Protein 6P1F (pdb70)

Solvent-accessible surface area: 6804 Å² total; per-residue (Å²): 126,85,21,53,35,68,132,0,83,0,37,114,5,16,0,54,12,30,102,182,78,97,71,102,9,47,2,0,4,43,0,22,1,59,20,118,172,47,6,82,0,80,19,24,111,29,84,16,12,187,43,16,42,0,18,26,67,112,141,66,135,54,160,72,114,20,0,107,0,58,54,128,29,144,20,90,14,47,22,82,24,13,21,2,31,0,12,58,16,91,117,39,64,71,80,68,156,38,0,118,3,24,0,30,3,84,139,25,26,100,18,62,0,58,0,31,0,48,36,50,115,16,109,146,82

Secondary structure (DSSP, 8-state):
-EEEETTEEEEEEEEEPPPTT--EEEEEEEEEE-SSS-EEEEEEE-SSEEEEEEE-SS-TTS-BSSEEE-TTEEE---TTSSEEEEEEE---PPTTSEEEEEEEETTTEEEEEEEEEE-TT----

Nearest PDB structures (foldseek):
  6p1f-assembly1_A  TM=1.008E+00  e=2.926E-24  Methylosinus trichosporium OB3b
  6p1g-assembly2_B  TM=9.653E-01  e=1.461E-18  Methylosinus trichosporium OB3b
  6p17-assembly1_B  TM=9.042E-01  e=7.073E-14  Methylocystis sp. ATCC 49242
  3zja-assembly1_A  TM=8.392E-01  e=1.674E-07  Streptomyces lividans
  2k70-assembly1_A  TM=7.299E-01  e=7.771E-06  Thermus thermophilus HB8

InterPro domains:
  IPR006311 Twin-arginine translocation pathway, signal sequence [PS51318] (1-28)
  IPR007410 Putative lipoprotein LpqE-like [PF04314] (36-145)
  IPR036182 Copper chaperone PCuAC superfamily [G3DSA:2.60.40.1890] (41-148)
  IPR036182 Copper chaperone PCuAC superfamily [SSF110087] (18-149)
  IPR058248 Putative lipoprotein Lxx21020-like [PTHR36302] (8-156)

Radius of gyration: 13.54 Å; Cα contacts (8 Å, |Δi|>4): 324; chains: 1; bounding box: 29×31×39 Å

Sequence (125 aa):
HEYAVGKIKIEHPWLRAPLEGETRAQLYMLVVNSADRPDRLIGVKSADFRSVQFHIAPHLVAREDAIYLPPLSRVTMAPGGSHVELVDISKMNPVGWAAEMTLVFEKAGEVTIDAAVEAPDAMHA

Organism: Methylosinus trichosporium (strain ATCC 35070 / NCIMB 11131 / UNIQEM 75 / OB3b) (NCBI:txid595536)

Structure (mmCIF, N/CA/C/O backbone):
data_6P1F
#
_entry.id   6P1F
#
_cell.length_a   51.613
_cell.length_b   51.613
_cell.length_c   105.512
_cell.angle_alpha   90.000
_cell.angle_beta   90.000
_cell.angle_gamma   90.000
#
_symmetry.space_group_name_H-M   'P 41 21 2'
#
loop_
_entity.id
_entity.type
_entity.pdbx_description
1 polymer 'Copper chaperone PCu(A)C'
2 water water
#
loop_
_atom_site.group_PDB
_atom_site.id
_atom_site.type_symbol
_atom_site.label_atom_id
_atom_site.label_alt_id
_atom_site.label_comp_id
_atom_site.label_asym_id
_atom_site.label_entity_id
_atom_site.label_seq_id
_atom_site.pdbx_PDB_ins_code
_atom_site.Cartn_x
_atom_site.Cartn_y
_atom_site.Cartn_z
_atom_site.occupancy
_atom_site.B_iso_or_equiv
_atom_site.auth_seq_id
_atom_site.auth_comp_id
_atom_site.auth_asym_id
_atom_site.auth_atom_id
_atom_site.pdbx_PDB_model_num
ATOM 1 N N . HIS A 1 1 ? 19.091 6.211 -10.491 1.00 35.76 29 HIS A N 1
ATOM 2 C CA . HIS A 1 1 ? 19.203 7.607 -10.867 1.00 30.52 29 HIS A CA 1
ATOM 3 C C . HIS A 1 1 ? 18.036 8.379 -10.213 1.00 24.15 29 HIS A C 1
ATOM 4 O O . HIS A 1 1 ? 16.878 8.077 -10.452 1.00 23.54 29 HIS A O 1
ATOM 11 N N . GLU A 1 2 ? 18.354 9.321 -9.333 1.00 15.62 30 GLU A N 1
ATOM 12 C CA . GLU A 1 2 ? 17.346 10.173 -8.681 1.00 16.03 30 GLU A CA 1
ATOM 13 C C . GLU A 1 2 ? 17.365 11.550 -9.319 1.00 17.69 30 GLU A C 1
ATOM 14 O O . GLU A 1 2 ? 18.419 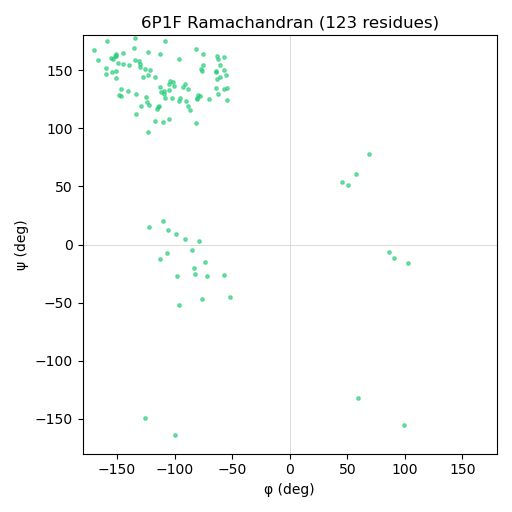12.079 -9.616 1.00 16.48 30 GLU A O 1
ATOM 20 N N . TYR A 1 3 ? 16.183 12.135 -9.501 1.00 13.94 31 TYR A N 1
ATOM 21 C CA . TYR A 1 3 ? 16.065 13.531 -9.885 1.00 18.00 31 TYR A CA 1
ATOM 22 C C . TYR A 1 3 ? 15.267 14.227 -8.810 1.00 17.69 31 TYR A C 1
ATOM 23 O O . TYR A 1 3 ? 14.402 13.627 -8.191 1.00 21.57 31 TYR A O 1
ATOM 32 N N . ALA A 1 4 ? 15.512 15.516 -8.598 1.00 15.32 32 ALA A N 1
ATOM 33 C CA . ALA A 1 4 ? 14.742 16.188 -7.555 1.00 17.41 32 ALA A CA 1
ATOM 34 C C . ALA A 1 4 ? 14.586 17.664 -7.886 1.00 18.09 32 ALA A C 1
ATOM 35 O O . ALA A 1 4 ? 15.470 18.280 -8.468 1.00 19.81 32 ALA A O 1
ATOM 37 N N . VAL A 1 5 ? 13.437 18.230 -7.564 1.00 15.16 33 VAL A N 1
ATOM 38 C CA . VAL A 1 5 ? 13.284 19.667 -7.772 1.00 16.10 33 VAL A CA 1
ATOM 39 C C . VAL A 1 5 ? 12.342 20.107 -6.660 1.00 17.09 33 VAL A C 1
ATOM 40 O O . VAL A 1 5 ? 11.316 19.477 -6.413 1.00 16.09 33 VAL A O 1
ATOM 44 N N . GLY A 1 6 ? 12.711 21.137 -5.904 1.00 17.85 34 GLY A N 1
ATOM 45 C CA . GLY A 1 6 ? 11.876 21.401 -4.727 1.00 18.53 34 GLY A CA 1
ATOM 46 C C . GLY A 1 6 ? 11.808 20.222 -3.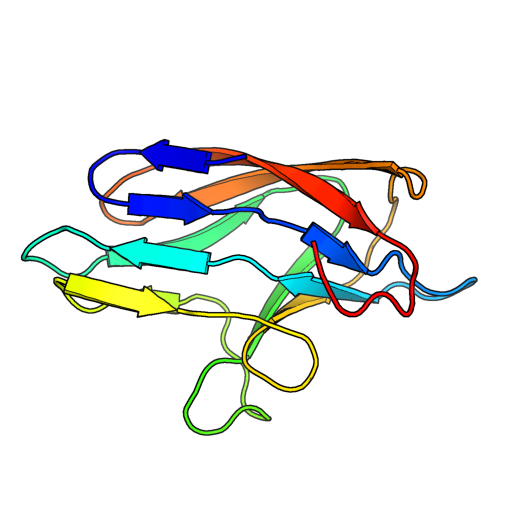773 1.00 15.20 34 GLY A C 1
ATOM 47 O O . GLY A 1 6 ? 12.799 19.579 -3.476 1.00 20.82 34 GLY A O 1
ATOM 48 N N . LYS A 1 7 ? 10.579 19.883 -3.359 1.00 16.41 35 LYS A N 1
ATOM 49 C CA . LYS A 1 7 ? 10.308 18.769 -2.459 1.00 19.26 35 LYS A CA 1
ATOM 50 C C . LYS A 1 7 ? 9.839 17.503 -3.238 1.00 15.47 35 LYS A C 1
ATOM 51 O O . LYS A 1 7 ? 9.440 16.511 -2.631 1.00 18.07 35 LYS A O 1
ATOM 57 N N . ILE A 1 8 ? 9.931 17.552 -4.566 1.00 13.02 36 ILE A N 1
ATOM 58 C CA . ILE A 1 8 ? 9.634 16.421 -5.443 1.00 13.01 36 ILE A CA 1
ATOM 59 C C . ILE A 1 8 ? 10.875 15.611 -5.747 1.00 15.60 36 ILE A C 1
ATOM 60 O O . ILE A 1 8 ? 11.938 16.176 -6.013 1.00 17.48 36 ILE A O 1
ATOM 65 N N . LYS A 1 9 ? 10.755 14.277 -5.675 1.00 14.20 37 LYS A N 1
ATOM 66 C CA . LYS A 1 9 ? 11.825 13.409 -6.137 1.00 14.47 37 LYS A CA 1
ATOM 67 C C . LYS A 1 9 ? 11.266 12.495 -7.167 1.00 15.55 37 LYS A C 1
ATOM 68 O O . LYS A 1 9 ? 10.128 12.062 -7.054 1.00 16.83 37 LYS A O 1
ATOM 74 N N . ILE A 1 10 ? 12.077 12.157 -8.154 1.00 13.69 38 ILE A N 1
ATOM 75 C CA . ILE A 1 10 ? 11.688 11.163 -9.149 1.00 15.03 38 ILE A CA 1
ATOM 76 C C . ILE A 1 10 ? 12.776 10.106 -9.116 1.00 15.79 38 ILE A C 1
ATOM 77 O O . ILE A 1 10 ? 13.944 10.422 -9.316 1.00 18.80 38 ILE A O 1
ATOM 82 N N . GLU A 1 11 ? 12.401 8.854 -8.857 1.00 13.89 39 GLU A N 1
ATOM 83 C CA . GLU A 1 11 ? 13.406 7.797 -8.692 1.00 16.20 39 GLU A CA 1
ATOM 84 C C . GLU A 1 11 ? 13.341 6.814 -9.836 1.00 16.84 39 GLU A C 1
ATOM 85 O O . GLU A 1 11 ? 12.261 6.317 -10.162 1.00 17.28 39 GLU A O 1
ATOM 91 N N . HIS A 1 12 ? 14.508 6.523 -10.399 1.00 16.27 40 HIS A N 1
ATOM 92 C CA . HIS A 1 12 ? 14.716 5.456 -11.394 1.00 20.35 40 HIS A CA 1
ATOM 93 C C . HIS A 1 12 ? 13.667 5.391 -12.518 1.00 16.11 40 HIS A C 1
ATOM 94 O O . HIS A 1 12 ? 13.060 4.342 -12.755 1.00 20.52 40 HIS A O 1
ATOM 101 N N . PRO A 1 13 ? 13.445 6.512 -13.206 1.00 15.98 41 PRO A N 1
ATOM 102 C CA . PRO A 1 13 ? 12.516 6.444 -14.345 1.00 17.38 41 PRO A CA 1
ATOM 103 C C . PRO A 1 13 ? 13.036 5.528 -15.438 1.00 16.93 41 PRO A C 1
ATOM 104 O O . PRO A 1 13 ? 14.223 5.564 -15.822 1.00 17.42 41 PRO A O 1
ATOM 108 N N . TRP A 1 14 ? 12.150 4.681 -15.955 1.00 16.73 42 TRP A N 1
ATOM 109 C CA . TRP A 1 14 ? 12.546 3.826 -17.059 1.00 14.66 42 TRP A CA 1
ATOM 110 C C . TRP A 1 14 ? 11.325 3.534 -17.906 1.00 18.05 42 TRP A C 1
ATOM 111 O O . TRP A 1 14 ? 10.205 3.703 -17.438 1.00 16.73 42 TRP A O 1
ATOM 122 N N . LEU A 1 15 ? 11.553 3.086 -19.130 1.00 16.34 43 LEU A N 1
ATOM 123 C CA . LEU A 1 15 ? 10.421 2.746 -20.011 1.00 15.41 43 LEU A CA 1
ATOM 124 C C . LEU A 1 15 ? 10.719 1.489 -20.784 1.00 20.19 43 LEU A C 1
ATOM 125 O O . LEU A 1 15 ? 11.879 1.119 -21.001 1.00 18.12 43 LEU A O 1
ATOM 130 N N . ARG A 1 16 ? 9.656 0.807 -21.180 1.00 16.14 44 ARG A N 1
ATOM 131 C CA . ARG A 1 16 ? 9.754 -0.285 -22.134 1.00 16.85 44 ARG A CA 1
ATOM 132 C C . ARG A 1 16 ? 9.833 0.253 -23.532 1.00 20.26 44 ARG A C 1
ATOM 133 O O . ARG A 1 16 ? 8.950 1.012 -23.963 1.00 18.28 44 ARG A O 1
ATOM 141 N N . ALA A 1 17 ? 10.866 -0.135 -24.277 1.00 19.75 45 ALA A N 1
ATOM 142 C CA . ALA A 1 17 ? 10.978 0.359 -25.636 1.00 18.75 45 ALA A CA 1
ATOM 143 C C . ALA A 1 17 ? 9.737 -0.097 -26.405 1.00 22.84 45 ALA A C 1
ATOM 144 O O . ALA A 1 17 ? 9.235 -1.184 -26.149 1.00 20.84 45 ALA A O 1
ATOM 146 N N . PRO A 1 18 ? 9.227 0.740 -27.318 1.00 21.49 46 PRO A N 1
ATOM 147 C CA . PRO A 1 18 ? 8.076 0.262 -28.099 1.00 20.12 46 PRO A CA 1
ATOM 148 C C . PRO A 1 18 ? 8.439 -0.958 -28.953 1.00 17.99 46 PRO A C 1
ATOM 149 O O . PRO A 1 18 ? 9.561 -1.086 -29.471 1.00 22.40 46 PRO A O 1
ATOM 153 N N . LEU A 1 19 ? 7.485 -1.872 -29.043 1.00 22.35 47 LEU A N 1
ATOM 154 C CA . LEU A 1 19 ? 7.628 -3.026 -29.902 1.00 25.21 47 LEU A CA 1
ATOM 155 C C . LEU A 1 19 ? 7.790 -2.598 -31.351 1.00 24.69 47 LEU A C 1
ATOM 156 O O . LEU A 1 19 ? 7.355 -1.504 -31.769 1.00 20.80 47 LEU A O 1
ATOM 161 N N . GLU A 1 20 ? 8.430 -3.466 -32.128 1.00 26.25 48 GLU A N 1
ATOM 162 C CA . GLU A 1 20 ? 8.686 -3.117 -33.507 1.00 25.48 48 GLU A CA 1
ATOM 163 C C . GLU A 1 20 ? 7.397 -2.730 -34.205 1.00 27.01 48 GLU A C 1
ATOM 164 O O . GLU A 1 20 ? 6.395 -3.469 -34.176 1.00 25.37 48 GLU A O 1
ATOM 170 N N . GLY A 1 21 ? 7.402 -1.541 -34.772 1.00 25.05 49 GLY A N 1
ATOM 171 C CA . GLY A 1 21 ? 6.249 -1.064 -35.503 1.00 26.56 49 GLY A CA 1
ATOM 172 C C . GLY A 1 21 ? 5.237 -0.289 -34.692 1.00 31.17 49 GLY A C 1
ATOM 173 O O . GLY A 1 21 ? 4.353 0.344 -35.267 1.00 31.57 49 GLY A O 1
ATOM 174 N N . GLU A 1 22 ? 5.356 -0.314 -33.368 1.00 25.15 50 GLU A N 1
ATOM 175 C CA . GLU A 1 22 ? 4.363 0.355 -32.518 1.00 22.51 50 GLU A CA 1
ATOM 176 C C . GLU A 1 22 ? 4.773 1.767 -32.088 1.00 23.57 50 GLU A C 1
ATOM 177 O O . GLU A 1 22 ? 5.954 2.119 -32.123 1.00 25.79 50 GLU A O 1
ATOM 183 N N . THR A 1 23 ? 3.770 2.549 -31.700 1.00 21.98 51 THR A N 1
ATOM 184 C CA . THR A 1 23 ? 3.977 3.958 -31.364 1.00 23.53 51 THR A CA 1
ATOM 185 C C . THR A 1 23 ? 3.532 4.285 -29.933 1.00 24.15 51 THR A C 1
ATOM 186 O O . THR A 1 23 ? 3.383 5.443 -29.614 1.00 20.07 51 THR A O 1
ATOM 190 N N . ARG A 1 24 ? 3.314 3.279 -29.076 1.00 20.64 52 ARG A N 1
ATOM 191 C CA . ARG A 1 24 ? 2.987 3.521 -27.670 1.00 19.98 52 ARG A CA 1
ATOM 192 C C . ARG A 1 24 ? 3.966 2.755 -26.814 1.00 22.08 52 ARG A C 1
ATOM 193 O O . ARG A 1 24 ? 4.459 1.719 -27.239 1.00 24.24 52 ARG A O 1
ATOM 201 N N . ALA A 1 25 ? 4.242 3.251 -25.621 1.00 20.51 53 ALA A N 1
ATOM 202 C CA . ALA A 1 25 ? 5.120 2.500 -24.718 1.00 21.26 53 ALA A CA 1
ATOM 203 C C . ALA A 1 25 ? 4.803 2.901 -23.296 1.00 20.60 53 ALA A C 1
ATOM 204 O O . ALA A 1 25 ? 4.207 3.956 -23.071 1.00 23.26 53 ALA A O 1
ATOM 206 N N . GLN A 1 26 ? 5.186 2.073 -22.333 1.00 17.93 54 GLN A N 1
ATOM 207 C CA . GLN A 1 26 ? 4.890 2.384 -20.937 1.00 14.81 54 GLN A CA 1
ATOM 208 C C . GLN A 1 26 ? 6.139 2.852 -20.239 1.00 18.61 54 GLN A C 1
ATOM 209 O O . GLN A 1 26 ? 7.208 2.317 -20.454 1.00 19.41 54 GLN A O 1
ATOM 215 N N . LEU A 1 27 ? 5.967 3.882 -19.417 1.00 15.20 55 LEU A N 1
ATOM 216 C CA . LEU A 1 27 ? 7.033 4.462 -18.623 1.00 13.97 55 LEU A CA 1
ATOM 217 C C . LEU A 1 27 ? 6.694 4.277 -17.140 1.00 15.51 55 LEU A C 1
ATOM 218 O O . LEU A 1 27 ? 5.545 4.334 -16.748 1.00 15.34 55 LEU A O 1
ATOM 223 N N . TYR A 1 28 ? 7.719 4.033 -16.316 1.00 13.81 56 TYR A N 1
ATOM 224 C CA . TYR A 1 28 ? 7.521 3.796 -14.910 1.00 13.74 56 TYR A CA 1
ATOM 225 C C . TYR A 1 28 ? 8.499 4.609 -14.091 1.00 16.33 56 TYR A C 1
ATOM 226 O O . TYR A 1 28 ? 9.675 4.619 -14.397 1.00 15.43 56 TYR A O 1
ATOM 235 N N . MET A 1 29 ? 8.014 5.332 -13.098 1.00 16.08 57 MET A N 1
ATOM 236 C CA . MET A 1 29 ? 8.911 6.079 -12.230 1.00 16.72 57 MET A CA 1
ATOM 237 C C . MET A 1 29 ? 8.282 6.195 -10.865 1.00 18.35 57 MET A C 1
ATOM 238 O O . MET A 1 29 ? 7.063 6.257 -10.743 1.00 19.63 57 MET A O 1
ATOM 243 N N . LEU A 1 30 ? 9.116 6.251 -9.837 1.00 15.01 58 LEU A N 1
ATOM 244 C CA . LEU A 1 30 ? 8.628 6.505 -8.490 1.00 14.04 58 LEU A CA 1
ATOM 245 C C . LEU A 1 30 ? 8.599 7.999 -8.285 1.00 17.31 58 LEU A C 1
ATOM 246 O O . LEU A 1 30 ? 9.640 8.652 -8.425 1.00 18.20 58 LEU A O 1
ATOM 251 N N . VAL A 1 31 ? 7.417 8.558 -8.026 1.00 13.45 59 VAL A N 1
ATOM 252 C CA . VAL A 1 31 ? 7.315 10.001 -7.801 1.00 14.01 59 VAL A CA 1
ATOM 253 C C . VAL A 1 31 ? 7.017 10.254 -6.338 1.00 18.19 59 VAL A C 1
ATOM 254 O O . VAL A 1 31 ? 6.085 9.674 -5.775 1.00 17.62 59 VAL A O 1
ATOM 258 N N . VAL A 1 32 ? 7.788 11.124 -5.706 1.00 14.03 60 VAL A N 1
ATOM 259 C CA . VAL A 1 32 ? 7.595 11.334 -4.284 1.00 15.53 60 VAL A CA 1
ATOM 260 C C . VAL A 1 32 ? 7.369 12.811 -4.015 1.00 15.27 60 VAL A C 1
ATOM 261 O O . VAL A 1 32 ? 8.114 13.655 -4.503 1.00 17.32 60 VAL A O 1
ATOM 265 N N . ASN A 1 33 ? 6.280 13.136 -3.325 1.00 14.41 61 ASN A N 1
ATOM 266 C CA . ASN A 1 33 ? 6.102 14.513 -2.869 1.00 14.62 61 ASN A CA 1
ATOM 267 C C . ASN A 1 33 ? 6.384 14.586 -1.383 1.00 15.39 61 ASN A C 1
ATOM 268 O O . ASN A 1 33 ? 5.586 14.104 -0.569 1.00 16.40 61 ASN A O 1
ATOM 273 N N . SER A 1 34 ? 7.529 15.193 -1.015 1.00 19.34 62 SER A N 1
ATOM 274 C CA . SER A 1 34 ? 7.867 15.352 0.389 1.00 17.38 62 SER A CA 1
ATOM 275 C C . SER A 1 34 ? 7.372 16.661 0.978 1.00 18.47 62 SER A C 1
ATOM 276 O O . SER A 1 34 ? 7.664 16.941 2.136 1.00 21.11 62 SER A O 1
ATOM 279 N N . ALA A 1 35 ? 6.629 17.455 0.211 1.00 16.08 63 ALA A N 1
ATOM 280 C CA . ALA A 1 35 ? 6.046 18.697 0.756 1.00 16.36 63 ALA A CA 1
ATOM 281 C C . ALA A 1 35 ? 4.847 18.425 1.658 1.00 22.04 63 ALA A C 1
ATOM 282 O O . ALA A 1 35 ? 4.141 17.421 1.509 1.00 19.21 63 ALA A O 1
ATOM 284 N N . ASP A 1 36 ? 4.611 19.357 2.574 1.00 19.35 64 ASP A N 1
ATOM 285 C CA . ASP A 1 36 ? 3.430 19.368 3.429 1.00 21.02 64 ASP A CA 1
ATOM 286 C C . ASP A 1 36 ? 2.214 19.903 2.708 1.00 24.47 64 ASP A C 1
ATOM 287 O O . ASP A 1 36 ? 1.186 20.120 3.342 1.00 27.30 64 ASP A O 1
ATOM 292 N N . ARG A 1 37 ? 2.378 20.209 1.425 1.00 21.02 65 ARG A N 1
ATOM 293 C CA . ARG A 1 37 ? 1.321 20.782 0.577 1.00 26.53 65 ARG A CA 1
ATOM 294 C C . ARG A 1 37 ? 1.280 19.927 -0.680 1.00 23.12 65 ARG A C 1
ATOM 295 O O . ARG A 1 37 ? 2.263 19.266 -1.009 1.00 19.05 65 ARG A O 1
ATOM 303 N N . PRO A 1 38 ? 0.133 19.890 -1.368 1.00 18.88 66 PRO A N 1
ATOM 304 C CA . PRO A 1 38 ? 0.069 19.027 -2.534 1.00 16.52 66 PRO A CA 1
ATOM 305 C C . PRO A 1 38 ? 0.830 19.632 -3.707 1.00 18.53 66 PRO A C 1
ATOM 306 O O . PRO A 1 38 ? 1.195 20.809 -3.703 1.00 20.44 66 PRO A O 1
ATOM 310 N N . ASP A 1 39 ? 1.120 18.796 -4.689 1.00 16.78 67 ASP A N 1
ATOM 311 C CA . ASP A 1 39 ? 1.686 19.277 -5.934 1.00 15.59 67 ASP A CA 1
ATOM 312 C C . ASP A 1 39 ? 0.912 18.577 -7.061 1.00 15.33 67 ASP A C 1
ATOM 313 O O . ASP A 1 39 ? 0.031 17.766 -6.806 1.00 17.99 67 ASP A O 1
ATOM 318 N N . ARG A 1 40 ? 1.238 18.908 -8.298 1.00 16.41 68 ARG A N 1
ATOM 319 C CA . ARG A 1 40 ? 0.582 18.263 -9.447 1.00 13.52 68 ARG A CA 1
ATOM 320 C C . ARG A 1 40 ? 1.582 18.147 -10.559 1.00 13.82 68 ARG A C 1
ATOM 321 O O . ARG A 1 40 ? 2.196 19.129 -10.922 1.00 15.35 68 ARG A O 1
ATOM 329 N N . LEU A 1 41 ? 1.737 16.930 -11.087 1.00 16.18 69 LEU A N 1
ATOM 330 C CA . LEU A 1 41 ? 2.527 16.724 -12.292 1.00 16.65 69 LEU A CA 1
ATOM 331 C C . LEU A 1 41 ? 1.645 17.063 -13.464 1.00 16.46 69 LEU A C 1
ATOM 332 O O . LEU A 1 41 ? 0.711 16.313 -13.755 1.00 18.64 69 LEU A O 1
ATOM 337 N N . ILE A 1 42 ? 1.871 18.217 -14.077 1.00 16.76 70 ILE A N 1
ATOM 338 C CA . ILE A 1 42 ? 0.934 18.718 -15.092 1.00 18.89 70 ILE A CA 1
ATOM 339 C C . ILE A 1 42 ? 1.403 18.628 -16.547 1.00 26.09 70 ILE A C 1
ATOM 340 O O . ILE A 1 42 ? 0.641 18.903 -17.464 1.00 24.12 70 ILE A O 1
ATOM 345 N N . GLY A 1 43 ? 2.647 18.251 -16.776 1.00 21.35 71 GLY A N 1
ATOM 346 C CA . GLY A 1 43 ? 3.124 18.171 -18.141 1.00 25.72 71 GLY A CA 1
ATOM 347 C C . GLY A 1 43 ? 4.327 17.281 -18.256 1.00 23.51 71 GLY A C 1
ATOM 348 O O . GLY A 1 43 ? 5.102 17.139 -17.295 1.00 20.55 71 GLY A O 1
ATOM 349 N N . VAL A 1 44 ? 4.483 16.677 -19.436 1.00 18.49 72 VAL A N 1
ATOM 350 C CA . VAL A 1 44 ? 5.688 15.924 -19.760 1.00 21.07 72 VAL A CA 1
ATOM 351 C C . VAL A 1 44 ? 6.093 16.370 -21.143 1.00 25.38 72 VAL A C 1
ATOM 352 O O . VAL A 1 44 ? 5.389 16.105 -22.110 1.00 28.67 72 VAL A O 1
ATOM 356 N N . LYS A 1 45 ? 7.217 17.065 -21.241 1.00 18.75 73 LYS A N 1
ATOM 357 C CA . LYS A 1 45 ? 7.586 17.675 -22.509 1.00 17.91 73 LYS A CA 1
ATOM 358 C C . LYS A 1 45 ? 8.649 16.828 -23.180 1.00 17.73 73 LYS A C 1
ATOM 359 O O . LYS A 1 45 ? 9.655 16.513 -22.591 1.00 20.81 73 LYS A O 1
ATOM 365 N N . SER A 1 46 ? 8.390 16.447 -24.424 1.00 18.14 74 SER A N 1
ATOM 366 C CA . SER A 1 46 ? 9.361 15.691 -25.171 1.00 17.32 74 SER A CA 1
ATOM 367 C C . SER A 1 46 ? 9.090 15.810 -26.650 1.00 22.88 74 SER A C 1
ATOM 368 O O . SER A 1 46 ? 7.935 15.875 -27.066 1.00 24.14 74 SER A O 1
ATOM 371 N N . ALA A 1 47 ? 10.165 15.799 -27.435 1.00 27.05 75 ALA A N 1
ATOM 372 C CA . ALA A 1 47 ? 10.029 15.811 -28.878 1.00 35.55 75 ALA A CA 1
ATOM 373 C C . ALA A 1 47 ? 9.840 14.380 -29.388 1.00 33.67 75 ALA A C 1
ATOM 374 O O . ALA A 1 47 ? 9.630 14.171 -30.581 1.00 45.57 75 ALA A O 1
ATOM 376 N N . ASP A 1 48 ? 9.922 13.405 -28.484 1.00 25.49 76 ASP A N 1
ATOM 377 C CA . ASP A 1 48 ? 9.850 11.996 -28.859 1.00 26.41 76 ASP A CA 1
ATOM 378 C C . ASP A 1 48 ? 8.414 11.527 -29.031 1.00 24.92 76 ASP A C 1
ATOM 379 O O . ASP A 1 48 ? 8.180 10.562 -29.741 1.00 21.76 76 ASP A O 1
ATOM 384 N N . PHE A 1 49 ? 7.463 12.187 -28.372 1.00 20.97 77 PHE A N 1
ATOM 385 C CA . PHE A 1 49 ? 6.081 11.690 -28.368 1.00 18.29 77 PHE A CA 1
ATOM 386 C C . PHE A 1 49 ? 5.094 12.817 -28.164 1.00 18.95 77 PHE A C 1
ATOM 387 O O . PHE A 1 49 ? 5.429 13.916 -27.702 1.00 20.31 77 PHE A O 1
ATOM 395 N N . ARG A 1 50 ? 3.850 12.577 -28.554 1.00 15.94 78 ARG A N 1
ATOM 396 C CA . ARG A 1 50 ? 2.851 13.635 -28.506 1.00 17.69 78 ARG A CA 1
ATOM 397 C C . ARG A 1 50 ? 2.353 13.919 -27.105 1.00 23.92 78 ARG A C 1
ATOM 398 O O . ARG A 1 50 ? 2.201 15.071 -26.702 1.00 21.53 78 ARG A O 1
ATOM 406 N N . SER A 1 51 ? 2.022 12.877 -26.361 1.00 20.36 79 SER A N 1
ATOM 407 C CA . SER A 1 51 ? 1.362 13.128 -25.102 1.00 22.45 79 SER A CA 1
ATOM 408 C C . SER A 1 51 ? 1.528 11.958 -24.180 1.00 19.67 79 SER A C 1
ATOM 409 O O . SER A 1 51 ? 2.127 10.949 -24.558 1.00 18.82 79 SER A O 1
ATOM 412 N N . VAL A 1 52 ? 1.041 12.140 -22.960 1.00 18.42 80 VAL A N 1
ATOM 413 C CA . VAL A 1 52 ? 1.067 11.070 -21.974 1.00 17.12 80 VAL A CA 1
ATOM 414 C C . VAL A 1 52 ? -0.290 10.887 -21.339 1.00 21.47 80 VAL A C 1
ATOM 415 O O . VAL A 1 52 ? -1.133 11.811 -21.285 1.00 22.20 80 VAL A O 1
ATOM 419 N N . GLN A 1 53 ? -0.507 9.656 -20.901 1.00 17.49 81 GLN A N 1
ATOM 420 C CA . GLN A 1 53 ? -1.690 9.275 -20.152 1.00 18.81 81 GLN A CA 1
ATOM 421 C C . GLN A 1 53 ? -1.262 8.536 -18.903 1.00 18.67 81 GLN A C 1
ATOM 422 O O . GLN A 1 53 ? -0.596 7.484 -18.953 1.00 20.81 81 GLN A O 1
ATOM 428 N N . PHE A 1 54 ? -1.631 9.105 -17.772 1.00 15.74 82 PHE A N 1
ATOM 429 C CA . PHE A 1 54 ? -1.298 8.499 -16.501 1.00 14.39 82 PHE A CA 1
ATOM 430 C C . PHE A 1 54 ? -2.370 7.517 -16.095 1.00 17.49 82 PHE A C 1
ATOM 431 O O . PHE A 1 54 ? -3.569 7.785 -16.205 1.00 17.46 82 PHE A O 1
ATOM 439 N N . HIS A 1 55 ? -1.927 6.345 -15.667 1.00 14.78 83 HIS A N 1
ATOM 440 C CA . HIS A 1 55 ? -2.818 5.341 -15.099 1.00 16.01 83 HIS A CA 1
ATOM 441 C C . HIS A 1 55 ? -2.414 5.102 -13.662 1.00 21.31 83 HIS A C 1
ATOM 442 O O . HIS A 1 55 ? -1.391 4.500 -13.400 1.00 22.40 83 HIS A O 1
ATOM 449 N N . ILE A 1 56 ? -3.209 5.595 -12.722 1.00 20.67 84 ILE A N 1
ATOM 450 C CA . ILE A 1 56 ? -2.793 5.529 -11.332 1.00 20.33 84 ILE A CA 1
ATOM 451 C C . ILE A 1 56 ? -3.918 4.965 -10.491 1.00 26.38 84 ILE A C 1
ATOM 452 O O . ILE A 1 56 ? -5.077 4.978 -10.900 1.00 24.38 84 ILE A O 1
ATOM 457 N N . ALA A 1 57 ? -3.569 4.426 -9.336 1.00 27.51 85 ALA A N 1
ATOM 458 C CA . ALA A 1 57 ? -4.553 3.819 -8.446 1.00 30.13 85 ALA A CA 1
ATOM 459 C C . ALA A 1 57 ? -5.332 4.882 -7.690 1.00 36.46 85 ALA A C 1
ATOM 460 O O . ALA A 1 57 ? -4.833 5.985 -7.450 1.00 38.39 85 ALA A O 1
ATOM 462 N N . PRO A 1 58 ? -6.585 4.574 -7.330 1.00 28.49 86 PRO A N 1
ATOM 463 C CA . PRO A 1 58 ? -7.288 3.361 -7.747 1.00 27.67 86 PRO A CA 1
ATOM 464 C C . PRO A 1 58 ? -7.878 3.519 -9.153 1.00 33.03 86 PRO A C 1
ATOM 465 O O . PRO A 1 58 ? -7.901 4.639 -9.677 1.00 43.55 86 PRO A O 1
ATOM 469 N N . HIS A 1 59 ? -8.324 2.403 -9.726 1.00 24.77 87 HIS A N 1
ATOM 470 C CA . HIS A 1 59 ? -8.927 2.326 -11.058 1.00 23.18 87 HIS A CA 1
ATOM 471 C C . HIS A 1 59 ? -7.911 2.592 -12.146 1.00 24.17 87 HIS A C 1
ATOM 472 O O . HIS A 1 59 ? -7.868 3.656 -12.761 1.00 27.14 87 HIS A O 1
ATOM 479 N N . LEU A 1 60 ? -7.122 1.562 -12.395 1.00 24.62 88 LEU A N 1
ATOM 480 C CA . LEU A 1 60 ? -5.979 1.652 -13.289 1.00 23.96 88 LEU A CA 1
ATOM 481 C C . LEU A 1 60 ? -6.363 1.725 -14.757 1.00 22.57 88 LEU A C 1
ATOM 482 O O . LEU A 1 60 ? -5.542 2.123 -15.6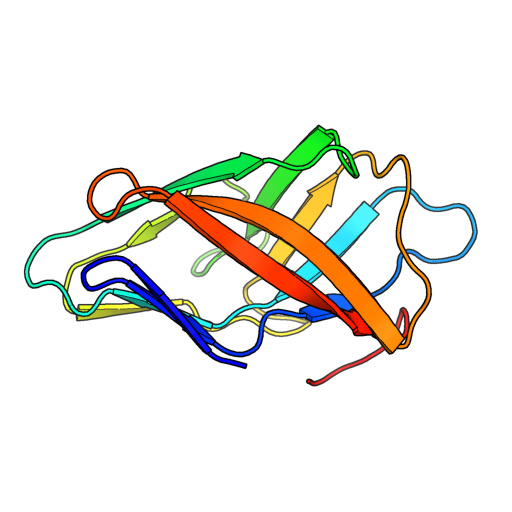04 1.00 25.83 88 LEU A O 1
ATOM 487 N N . VAL A 1 61 ? -7.613 1.387 -15.090 1.00 21.63 89 VAL A N 1
ATOM 488 C CA . VAL A 1 61 ? -8.010 1.436 -16.484 1.00 19.20 89 VAL A CA 1
ATOM 489 C C . VAL A 1 61 ? -8.418 2.867 -16.860 1.00 17.14 89 VAL A C 1
ATOM 490 O O . VAL A 1 61 ? -8.431 3.227 -18.026 1.00 22.16 89 VAL A O 1
ATOM 494 N N . ALA A 1 62 ? -8.736 3.664 -15.849 1.00 18.29 90 ALA A N 1
ATOM 495 C CA . ALA A 1 62 ? -9.021 5.062 -16.072 1.00 16.56 90 ALA A CA 1
ATOM 496 C C . ALA A 1 62 ? -7.701 5.799 -16.289 1.00 19.18 90 ALA A C 1
ATOM 497 O O . ALA A 1 62 ? -6.659 5.396 -15.764 1.00 23.96 90 ALA A O 1
ATOM 499 N N . ARG A 1 63 ? -7.736 6.854 -17.084 1.00 14.52 91 ARG A N 1
ATOM 500 C CA . ARG A 1 63 ? -6.505 7.590 -17.335 1.00 16.25 91 ARG A CA 1
ATOM 501 C C . ARG A 1 63 ? -6.674 9.051 -16.942 1.00 17.91 91 ARG A C 1
ATOM 502 O O . ARG A 1 63 ? -7.786 9.537 -16.715 1.00 22.93 91 ARG A O 1
ATOM 510 N N . GLU A 1 64 ? -5.551 9.749 -16.848 1.00 14.96 92 GLU A N 1
ATOM 511 C CA . GLU A 1 64 ? -5.638 11.183 -16.614 1.00 13.98 92 GLU A CA 1
ATOM 512 C C . GLU A 1 64 ? -4.419 11.865 -17.213 1.00 17.95 92 GLU A C 1
ATOM 513 O O . GLU A 1 64 ? -3.433 11.205 -17.548 1.00 19.81 92 GLU A O 1
ATOM 519 N N . ASP A 1 65 ? -4.495 13.175 -17.422 1.00 14.08 93 ASP A N 1
ATOM 520 C CA . ASP A 1 65 ? -3.355 13.825 -18.086 1.00 15.68 93 ASP A CA 1
ATOM 521 C C . ASP A 1 65 ? -2.485 14.654 -17.160 1.00 17.85 93 ASP A C 1
ATOM 522 O O . ASP A 1 65 ? -1.616 15.412 -17.617 1.00 20.00 93 ASP A O 1
ATOM 527 N N . ALA A 1 66 ? -2.709 14.474 -15.867 1.00 16.21 94 ALA A N 1
ATOM 528 C CA . ALA A 1 66 ? -1.909 15.078 -14.812 1.00 17.47 94 ALA A CA 1
ATOM 529 C C . ALA A 1 66 ? -1.981 14.125 -13.628 1.00 23.09 94 ALA A C 1
ATOM 530 O O . ALA A 1 66 ? -2.815 13.223 -13.610 1.00 24.96 94 ALA A O 1
ATOM 532 N N . ILE A 1 67 ? -1.089 14.281 -12.662 1.00 17.42 95 ILE A N 1
ATOM 533 C CA . ILE A 1 67 ? -1.224 13.514 -11.440 1.00 18.63 95 ILE A CA 1
ATOM 534 C C . ILE A 1 67 ? -1.307 14.486 -10.281 1.00 18.69 95 ILE A C 1
ATOM 535 O O . ILE A 1 67 ? -0.384 15.262 -10.097 1.00 16.76 95 ILE A O 1
ATOM 540 N N . TYR A 1 68 ? -2.403 14.465 -9.521 1.00 17.70 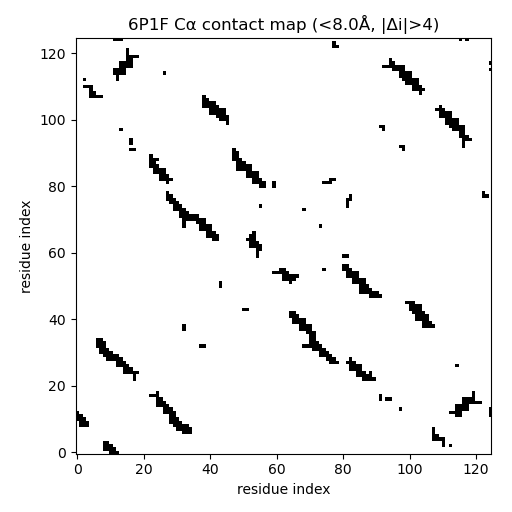96 TYR A N 1
ATOM 541 C CA . TYR A 1 68 ? -2.409 15.201 -8.266 1.00 17.39 96 TYR A CA 1
ATOM 542 C C . TYR A 1 68 ? -1.643 14.394 -7.220 1.00 16.02 96 TYR A C 1
ATOM 543 O O . TYR A 1 68 ? -1.899 13.210 -7.001 1.00 17.18 96 TYR A O 1
ATOM 552 N N . LEU A 1 69 ? -0.685 15.054 -6.593 1.00 18.48 97 LEU A N 1
ATOM 553 C CA . LEU A 1 69 ? 0.124 14.472 -5.544 1.00 17.92 97 LEU A CA 1
ATOM 554 C C . LEU A 1 69 ? -0.184 15.071 -4.189 1.00 17.75 97 LEU A C 1
ATOM 555 O O . LEU A 1 69 ? 0.224 16.195 -3.934 1.00 19.22 97 LEU A O 1
ATOM 560 N N . PRO A 1 70 ? -0.887 14.341 -3.318 1.00 16.83 98 PRO A N 1
ATOM 561 C CA . PRO A 1 70 ? -1.164 14.807 -1.955 1.00 16.04 98 PRO A CA 1
ATOM 562 C C . PRO A 1 70 ? 0.135 15.108 -1.219 1.00 17.14 98 PRO A C 1
ATOM 563 O O . PRO A 1 70 ? 1.186 14.592 -1.621 1.00 18.15 98 PRO A O 1
ATOM 567 N N . PRO A 1 71 ? 0.053 15.889 -0.147 1.00 19.80 99 PRO A N 1
ATOM 568 C CA . PRO A 1 71 ? 1.230 16.074 0.709 1.00 16.11 99 PRO A CA 1
ATOM 569 C C . PRO A 1 71 ? 1.751 14.717 1.186 1.00 16.31 99 PRO A C 1
ATOM 570 O O . PRO A 1 71 ? 0.967 13.797 1.414 1.00 19.07 99 PRO A O 1
ATOM 574 N N . LEU A 1 72 ? 3.073 14.609 1.329 1.00 16.18 100 LEU A N 1
ATOM 575 C CA . LEU A 1 72 ? 3.705 13.439 1.949 1.00 16.66 100 LEU A CA 1
ATOM 576 C C . LEU A 1 72 ? 3.220 12.142 1.337 1.00 23.25 100 LEU A C 1
ATOM 577 O O . LEU A 1 72 ? 2.778 11.233 2.052 1.00 21.97 100 LEU A O 1
ATOM 582 N N . SER A 1 73 ? 3.272 12.077 0.010 1.00 18.81 101 SER A N 1
ATOM 583 C CA . SER A 1 73 ? 2.761 10.924 -0.727 1.00 18.46 101 SER A CA 1
ATOM 584 C C . SER A 1 73 ? 3.718 10.494 -1.797 1.00 21.67 101 SER A C 1
ATOM 585 O O . SER A 1 73 ? 4.722 11.170 -2.110 1.00 19.13 101 SER A O 1
ATOM 588 N N . ARG A 1 74 ? 3.426 9.323 -2.350 1.00 16.59 102 ARG A N 1
ATOM 589 C CA . ARG A 1 74 ? 4.209 8.828 -3.464 1.00 17.98 102 ARG A CA 1
ATOM 590 C C . ARG A 1 74 ? 3.322 8.073 -4.438 1.00 18.99 102 ARG A C 1
ATOM 591 O O . ARG A 1 74 ? 2.234 7.572 -4.089 1.00 18.29 102 ARG A O 1
ATOM 599 N N . VAL A 1 75 ? 3.773 8.035 -5.675 1.00 14.72 103 VAL A N 1
ATOM 600 C CA . VAL A 1 75 ? 3.207 7.168 -6.693 1.00 16.01 103 VAL A CA 1
ATOM 601 C C . VAL A 1 75 ? 4.269 6.159 -7.075 1.00 17.35 103 VAL A C 1
ATOM 602 O O . VAL A 1 75 ? 5.347 6.541 -7.541 1.00 17.73 103 VAL A O 1
ATOM 606 N N . THR A 1 76 ? 3.984 4.867 -6.854 1.00 15.26 104 THR A N 1
ATOM 607 C CA . THR A 1 76 ? 4.920 3.801 -7.241 1.00 15.22 104 THR A CA 1
ATOM 608 C C . THR A 1 76 ? 4.401 3.207 -8.562 1.00 16.94 104 THR A C 1
ATOM 609 O O . THR A 1 76 ? 3.211 3.015 -8.734 1.00 21.32 104 THR A O 1
ATOM 613 N N . MET A 1 77 ? 5.294 2.966 -9.513 1.00 17.45 105 MET A N 1
ATOM 614 C CA . MET A 1 77 ? 4.879 2.484 -10.824 1.00 14.95 105 MET A CA 1
ATOM 615 C C . MET A 1 77 ? 5.651 1.230 -11.195 1.00 18.42 105 MET A C 1
ATOM 616 O O . MET A 1 77 ? 6.864 1.146 -10.918 1.00 20.20 105 MET A O 1
ATOM 621 N N . ALA A 1 78 ? 4.977 0.307 -11.878 1.00 17.17 106 ALA A N 1
ATOM 622 C CA . ALA A 1 78 ? 5.613 -0.914 -12.365 1.00 17.65 106 ALA A CA 1
ATOM 623 C C . ALA A 1 78 ? 4.671 -1.560 -13.354 1.00 18.37 106 ALA A C 1
ATOM 624 O O . ALA A 1 78 ? 3.465 -1.259 -13.355 1.00 20.07 106 ALA A O 1
ATOM 626 N N . PRO A 1 79 ? 5.205 -2.423 -14.221 1.00 18.73 107 PRO A N 1
ATOM 627 C CA . PRO A 1 79 ? 4.281 -3.125 -15.127 1.00 21.45 107 PRO A CA 1
ATOM 628 C C . PRO A 1 79 ? 3.147 -3.855 -14.378 1.00 22.63 107 PRO A C 1
ATOM 629 O O . PRO A 1 79 ? 3.381 -4.533 -13.377 1.00 25.93 107 PRO A O 1
ATOM 633 N N . GLY A 1 80 ? 1.926 -3.705 -14.863 1.00 22.76 108 GLY A N 1
ATOM 634 C CA . GLY A 1 80 ? 0.789 -4.276 -14.164 1.00 28.05 108 GLY A CA 1
ATOM 635 C C . GLY A 1 80 ? 0.198 -3.415 -13.067 1.00 28.81 108 GLY A C 1
ATOM 636 O O . GLY A 1 80 ? -0.858 -3.742 -12.506 1.00 24.99 108 GLY A O 1
ATOM 637 N N . GLY A 1 81 ? 0.857 -2.301 -12.770 1.00 21.67 109 GLY A N 1
ATOM 638 C CA . GLY A 1 81 ? 0.409 -1.414 -11.723 1.00 20.61 109 GLY A CA 1
ATOM 639 C C . GLY A 1 81 ? 0.262 -0.019 -12.315 1.00 18.11 109 GLY A C 1
ATOM 640 O O . GLY A 1 81 ? -0.062 0.119 -13.496 1.00 20.22 109 GLY A O 1
ATOM 641 N N . SER A 1 82 ? 0.481 0.995 -11.498 1.00 16.91 110 SER A N 1
ATOM 642 C CA . SER A 1 82 ? 0.412 2.375 -12.009 1.00 15.56 110 SER A CA 1
ATOM 643 C C . SER A 1 82 ? 1.499 2.610 -13.053 1.00 18.82 110 SER A C 1
ATOM 644 O O . SER A 1 82 ? 2.570 2.046 -12.975 1.00 17.70 110 SER A O 1
ATOM 647 N N . HIS A 1 83 ? 1.242 3.467 -14.028 1.00 16.27 111 HIS A N 1
ATOM 648 C CA . HIS A 1 83 ? 2.225 3.622 -15.098 1.00 14.42 111 HIS A CA 1
ATOM 649 C C . HIS A 1 83 ? 1.831 4.811 -15.931 1.00 15.98 111 HIS A C 1
ATOM 650 O O . HIS A 1 83 ? 0.708 5.339 -15.816 1.00 18.85 111 HIS A O 1
ATOM 657 N N . VAL A 1 84 ? 2.759 5.231 -16.772 1.00 13.55 112 VAL A N 1
ATOM 658 C CA . VAL A 1 84 ? 2.498 6.259 -17.748 1.00 16.13 112 VAL A CA 1
ATOM 659 C C . VAL A 1 84 ? 2.478 5.654 -19.141 1.00 19.25 112 VAL A C 1
ATOM 660 O O . VAL A 1 84 ? 3.386 4.916 -19.487 1.00 21.90 112 VAL A O 1
ATOM 664 N N . GLU A 1 85 ? 1.468 5.960 -19.946 1.00 15.41 113 GLU A N 1
ATOM 665 C CA . GLU A 1 85 ? 1.529 5.573 -21.347 1.00 15.33 113 GLU A CA 1
ATOM 666 C C . GLU A 1 85 ? 2.056 6.742 -22.166 1.00 17.76 113 GLU A C 1
ATOM 667 O O . GLU A 1 85 ? 1.561 7.856 -22.043 1.00 18.12 113 GLU A O 1
ATOM 673 N N . LEU A 1 86 ? 3.107 6.494 -22.943 1.00 16.84 114 LEU A N 1
ATOM 674 C CA . LEU A 1 86 ? 3.636 7.468 -23.907 1.00 18.31 114 LEU A CA 1
ATOM 675 C C . LEU A 1 86 ? 2.931 7.235 -25.221 1.00 19.77 114 LEU A C 1
ATOM 676 O O . LEU A 1 86 ? 2.948 6.121 -25.739 1.00 22.82 114 LEU A O 1
ATOM 681 N N . VAL A 1 87 ? 2.291 8.274 -25.735 1.00 16.91 115 VAL A N 1
ATOM 682 C CA . VAL A 1 87 ? 1.359 8.153 -26.838 1.00 17.47 115 VAL A CA 1
ATOM 683 C C . VAL A 1 87 ? 1.905 8.837 -28.084 1.00 19.14 115 VAL A C 1
ATOM 684 O O . VAL A 1 87 ? 2.371 9.979 -27.993 1.00 18.17 115 VAL A O 1
ATOM 688 N N . ASP A 1 88 ? 1.785 8.162 -29.225 1.00 17.72 116 ASP A N 1
ATOM 689 C CA . ASP A 1 88 ? 2.238 8.683 -30.528 1.00 18.46 116 ASP A CA 1
ATOM 690 C C . ASP A 1 88 ? 3.717 9.016 -30.498 1.00 18.11 116 ASP A C 1
ATOM 691 O O . ASP A 1 88 ? 4.139 10.138 -30.743 1.00 21.74 116 ASP A O 1
ATOM 696 N N . ILE A 1 89 ? 4.503 7.978 -30.237 1.00 19.17 117 ILE A N 1
ATOM 697 C CA . ILE A 1 89 ? 5.946 8.069 -30.245 1.00 20.74 117 ILE A CA 1
ATOM 698 C C . ILE A 1 89 ? 6.462 8.252 -31.667 1.00 23.24 117 ILE A C 1
ATOM 699 O O . ILE A 1 89 ? 6.140 7.452 -32.548 1.00 24.71 117 ILE A O 1
ATOM 704 N N . SER A 1 90 ? 7.256 9.296 -31.905 1.00 23.30 118 SER A N 1
ATOM 705 C CA . SER A 1 90 ? 7.825 9.467 -33.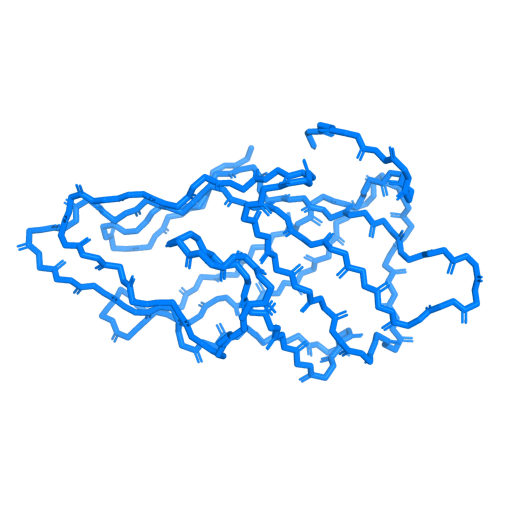242 1.00 30.91 118 SER A CA 1
ATOM 706 C C . SER A 1 90 ? 9.249 8.935 -33.299 1.00 34.95 118 SER A C 1
ATOM 707 O O . SER A 1 90 ? 9.715 8.509 -34.355 1.00 32.76 118 SER A O 1
ATOM 710 N N . LYS A 1 91 ? 9.930 8.933 -32.158 1.00 27.17 119 LYS A N 1
ATOM 711 C CA . LYS A 1 91 ? 11.285 8.407 -32.104 1.00 34.07 119 LYS A CA 1
ATOM 712 C C . LYS A 1 91 ? 11.618 7.937 -30.691 1.00 29.07 119 LYS A C 1
ATOM 713 O O . LYS A 1 91 ? 11.109 8.480 -29.702 1.00 28.77 119 LYS A O 1
ATOM 719 N N . MET A 1 92 ? 12.450 6.912 -30.594 1.00 23.55 120 MET A N 1
ATOM 720 C CA . MET A 1 92 ? 12.891 6.453 -29.286 1.00 22.62 120 MET A CA 1
ATOM 721 C C . MET A 1 92 ? 14.318 5.939 -29.387 1.00 24.20 120 MET A C 1
ATOM 722 O O . MET A 1 92 ? 14.663 5.207 -30.312 1.00 23.10 120 MET A O 1
ATOM 727 N N . ASN A 1 93 ? 15.162 6.339 -28.448 1.00 23.72 121 ASN A N 1
ATOM 728 C CA . ASN A 1 93 ? 16.521 5.852 -28.457 1.00 23.31 121 ASN A CA 1
ATOM 729 C C . ASN A 1 93 ? 16.549 4.330 -28.253 1.00 21.91 121 ASN A C 1
ATOM 730 O O . ASN A 1 93 ? 15.568 3.725 -27.780 1.00 22.02 121 ASN A O 1
ATOM 735 N N . PRO A 1 94 ? 17.671 3.685 -28.604 1.00 22.32 122 PRO A N 1
ATOM 736 C CA . PRO A 1 94 ? 17.809 2.243 -28.434 1.00 22.30 122 PRO A CA 1
ATOM 737 C C . PRO A 1 94 ? 17.724 1.796 -26.999 1.00 24.08 122 PRO A C 1
ATOM 738 O O . PRO A 1 94 ? 17.974 2.571 -26.063 1.00 21.85 122 PRO A O 1
ATOM 742 N N . VAL A 1 95 ? 17.429 0.518 -26.838 1.00 19.87 123 VAL A N 1
ATOM 743 C CA . VAL A 1 95 ? 17.501 -0.123 -25.547 1.00 19.15 123 VAL A CA 1
ATOM 744 C C . VAL A 1 95 ? 18.911 0.047 -25.007 1.00 25.15 123 VAL A C 1
ATOM 745 O O . VAL A 1 95 ? 19.890 -0.169 -25.742 1.00 24.76 123 VAL A O 1
ATOM 749 N N . GLY A 1 96 ? 19.006 0.433 -23.743 1.00 19.84 124 GLY A N 1
ATOM 750 C CA . GLY A 1 96 ? 20.290 0.660 -23.095 1.00 20.00 124 GLY A CA 1
ATOM 751 C C . GLY A 1 96 ? 20.603 2.136 -22.988 1.00 22.64 124 GLY A C 1
ATOM 752 O O . GLY A 1 96 ? 21.497 2.540 -22.223 1.00 24.12 124 GLY A O 1
ATOM 753 N N . TRP A 1 97 ? 19.879 2.955 -23.748 1.00 20.42 125 TRP A N 1
ATOM 754 C CA . TRP A 1 97 ? 20.088 4.392 -23.736 1.00 21.30 125 TRP A CA 1
ATOM 755 C C . TRP A 1 97 ? 19.016 5.015 -22.827 1.00 19.40 125 TRP A C 1
ATOM 756 O O . TRP A 1 97 ? 18.385 4.303 -22.065 1.00 20.00 125 TRP A O 1
ATOM 767 N N . ALA A 1 98 ? 18.835 6.319 -22.935 1.00 18.87 126 ALA A N 1
ATOM 768 C CA . ALA A 1 98 ? 17.806 6.998 -22.154 1.00 17.75 126 ALA A CA 1
ATOM 769 C C . ALA A 1 98 ? 17.05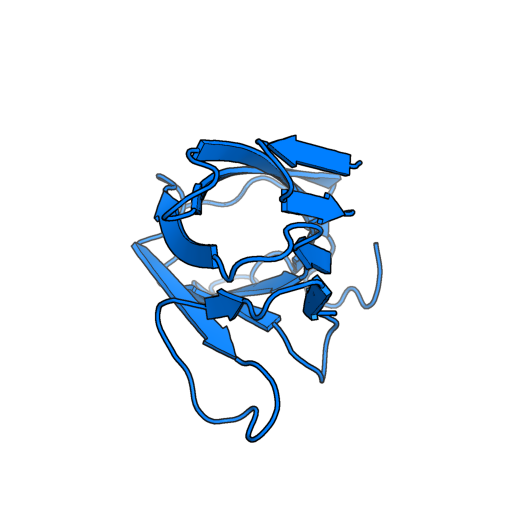4 7.929 -23.053 1.00 19.53 126 ALA A C 1
ATOM 770 O O . ALA A 1 98 ? 17.547 8.335 -24.101 1.00 23.05 126 ALA A O 1
ATOM 772 N N . ALA A 1 99 ? 15.840 8.272 -22.628 1.00 18.28 127 ALA A N 1
ATOM 773 C CA . ALA A 1 99 ? 14.969 9.191 -23.336 1.00 18.87 127 ALA A CA 1
ATOM 774 C C . ALA A 1 99 ? 14.787 10.456 -22.491 1.00 16.75 127 ALA A C 1
ATOM 775 O O . ALA A 1 99 ? 14.340 10.373 -21.346 1.00 19.38 127 ALA A O 1
ATOM 777 N N . GLU A 1 100 ? 15.198 11.597 -23.036 1.00 17.99 128 GLU A N 1
ATOM 778 C CA . GLU A 1 100 ? 15.113 12.867 -22.316 1.00 18.26 128 GLU A CA 1
ATOM 779 C C . GLU A 1 100 ? 13.716 13.441 -22.352 1.00 18.71 128 GLU A C 1
ATOM 780 O O . GLU A 1 100 ? 13.093 13.529 -23.410 1.00 22.86 128 GLU A O 1
ATOM 786 N N . MET A 1 101 ? 13.193 13.792 -21.188 1.00 15.57 129 MET A N 1
ATOM 787 C CA . MET A 1 101 ? 11.918 14.487 -21.178 1.00 15.73 129 MET A CA 1
ATOM 788 C C . MET A 1 101 ? 11.850 15.430 -19.981 1.00 18.75 129 MET A C 1
ATOM 789 O O . MET A 1 101 ? 12.520 15.240 -18.979 1.00 18.82 129 MET A O 1
ATOM 794 N N . THR A 1 102 ? 11.024 16.460 -20.068 1.00 14.89 130 THR A N 1
ATOM 795 C CA . THR A 1 102 ? 10.939 17.397 -18.961 1.00 15.69 130 THR A CA 1
ATOM 796 C C . THR A 1 102 ? 9.617 17.230 -18.219 1.00 17.80 130 THR A C 1
ATOM 797 O O . THR A 1 102 ? 8.562 17.284 -18.832 1.00 19.00 130 THR A O 1
ATOM 801 N N . LEU A 1 103 ? 9.683 17.024 -16.906 1.00 16.20 131 LEU A N 1
ATOM 802 C CA . LEU A 1 103 ? 8.469 16.962 -16.085 1.00 15.77 131 LEU A CA 1
ATOM 803 C C . LEU A 1 103 ? 8.149 18.342 -15.563 1.00 18.89 131 LEU A C 1
ATOM 804 O O . LEU A 1 103 ? 9.046 19.053 -15.133 1.00 18.78 131 LEU A O 1
ATOM 809 N N . VAL A 1 104 ? 6.872 18.720 -15.585 1.00 14.87 132 VAL A N 1
ATOM 810 C CA . VAL A 1 104 ? 6.473 20.029 -15.074 1.00 15.13 132 VAL A CA 1
ATOM 811 C C . VAL A 1 104 ? 5.577 19.849 -13.867 1.00 15.04 132 VAL A C 1
ATOM 812 O O . VAL A 1 104 ? 4.506 19.250 -13.989 1.00 17.49 132 VAL A O 1
ATOM 816 N N . PHE A 1 105 ? 6.028 20.320 -12.710 1.00 16.48 133 PHE A N 1
ATOM 817 C CA . PHE A 1 105 ? 5.218 20.290 -11.497 1.00 15.54 133 PHE A CA 1
ATOM 818 C C . PHE A 1 105 ? 4.694 21.677 -11.203 1.00 15.49 133 PHE A C 1
ATOM 819 O O . PHE A 1 105 ? 5.415 22.667 -11.315 1.00 18.61 133 PHE A O 1
ATOM 827 N N . GLU A 1 106 ? 3.403 21.752 -10.905 1.00 17.71 134 GLU A N 1
ATOM 828 C CA . GLU A 1 106 ? 2.738 23.006 -10.628 1.00 20.35 134 GLU A CA 1
ATOM 829 C C . GLU A 1 106 ? 3.452 23.839 -9.561 1.00 20.04 134 GLU A C 1
ATOM 830 O O . GLU A 1 106 ? 3.651 25.041 -9.746 1.00 23.49 134 GLU A O 1
ATOM 836 N N . LYS A 1 107 ? 3.869 23.210 -8.471 1.00 17.16 135 LYS A N 1
ATOM 837 C CA . LYS A 1 107 ? 4.523 23.945 -7.390 1.00 18.43 135 LYS A CA 1
ATOM 838 C C . LYS A 1 107 ? 6.029 23.852 -7.522 1.00 19.46 135 LYS A C 1
ATOM 839 O O . LYS A 1 107 ? 6.726 24.887 -7.575 1.00 21.68 135 LYS A O 1
ATOM 845 N N . ALA A 1 108 ? 6.535 22.631 -7.654 1.00 19.48 136 ALA A N 1
ATOM 846 C CA . ALA A 1 108 ? 7.986 22.442 -7.598 1.00 18.68 136 ALA A CA 1
ATOM 847 C C . ALA A 1 108 ? 8.713 22.965 -8.828 1.00 21.76 136 ALA A C 1
ATOM 848 O O . ALA A 1 108 ? 9.897 23.320 -8.728 1.00 22.81 136 ALA A O 1
ATOM 850 N N . GLY A 1 109 ? 8.055 23.003 -9.981 1.00 17.27 137 GLY A N 1
ATOM 851 C CA . GLY A 1 109 ? 8.671 23.488 -11.202 1.00 18.38 137 GLY A CA 1
ATOM 852 C C . GLY A 1 109 ? 9.175 22.380 -12.099 1.00 19.87 137 GLY A C 1
ATOM 853 O O . GLY A 1 109 ? 8.666 21.274 -12.031 1.00 18.24 137 GLY A O 1
ATOM 854 N N . GLU A 1 110 ? 10.159 22.687 -12.952 1.00 17.02 138 GLU A N 1
ATOM 855 C CA . GLU A 1 110 ? 10.544 21.793 -14.052 1.00 16.95 138 GLU A CA 1
ATOM 856 C C . GLU A 1 110 ? 11.808 21.000 -13.737 1.00 17.30 138 GLU A C 1
ATOM 857 O O . GLU A 1 110 ? 12.733 21.507 -13.094 1.00 18.89 138 GLU A O 1
ATOM 863 N N . VAL A 1 111 ? 11.804 19.729 -14.138 1.00 16.51 139 VAL A N 1
ATOM 864 C CA . VAL A 1 111 ? 13.001 18.901 -13.997 1.00 15.77 139 VAL A CA 1
ATOM 865 C C . VAL A 1 111 ? 13.101 18.046 -15.241 1.00 19.20 139 VAL A C 1
ATOM 866 O O . VAL A 1 111 ? 12.124 17.450 -15.673 1.00 17.53 139 VAL A O 1
ATOM 870 N N . THR A 1 112 ? 14.280 18.009 -15.839 1.00 19.10 140 THR A N 1
ATOM 871 C CA . THR A 1 112 ? 14.499 17.174 -17.018 1.00 17.35 140 THR A CA 1
ATOM 872 C C . THR A 1 112 ? 15.117 15.859 -16.613 1.00 21.26 140 THR A C 1
ATOM 873 O O . THR A 1 112 ? 16.168 15.827 -15.951 1.00 22.15 140 THR A O 1
ATOM 877 N N . ILE A 1 113 ? 14.467 14.762 -16.980 1.00 16.49 141 ILE A N 1
ATOM 878 C CA . ILE A 1 113 ? 14.921 13.449 -16.589 1.00 16.42 141 ILE A CA 1
ATOM 879 C C . ILE A 1 113 ? 15.393 12.677 -17.807 1.00 16.68 141 ILE A C 1
ATOM 880 O O . ILE A 1 113 ? 15.060 13.034 -18.955 1.00 17.09 141 ILE A O 1
ATOM 885 N N . ASP A 1 114 ? 16.132 11.596 -17.545 1.00 16.74 142 ASP A N 1
ATOM 886 C CA . ASP A 1 114 ? 16.611 10.713 -18.616 1.00 17.86 142 ASP A CA 1
ATOM 887 C C . ASP A 1 114 ? 16.093 9.332 -18.280 1.00 17.26 142 ASP A C 1
ATOM 888 O O . ASP A 1 114 ? 16.615 8.628 -17.434 1.00 20.55 142 ASP A O 1
ATOM 893 N N . ALA A 1 115 ? 14.967 8.9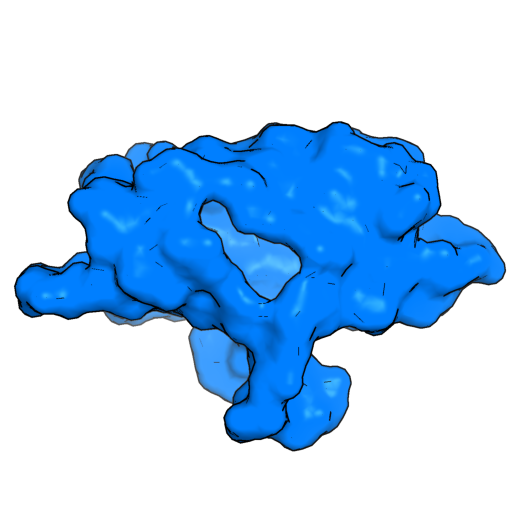73 -18.894 1.00 15.81 143 ALA A N 1
ATOM 894 C CA . ALA A 1 115 ? 14.339 7.719 -18.535 1.00 16.76 143 ALA A CA 1
ATOM 895 C C . ALA A 1 115 ? 15.049 6.583 -19.246 1.00 13.86 143 ALA A C 1
ATOM 896 O O . ALA A 1 115 ? 15.195 6.639 -20.471 1.00 18.77 143 ALA A O 1
ATOM 898 N N . ALA A 1 116 ? 15.497 5.586 -18.487 1.00 16.43 144 ALA A N 1
ATOM 899 C CA . ALA A 1 116 ? 16.259 4.477 -19.073 1.00 18.03 144 ALA A CA 1
ATOM 900 C C . ALA A 1 116 ? 15.381 3.729 -20.072 1.00 19.41 144 ALA A C 1
ATOM 901 O O . ALA A 1 116 ? 14.275 3.330 -19.711 1.00 17.90 144 ALA A O 1
ATOM 903 N N . VAL A 1 117 ? 15.878 3.498 -21.287 1.00 16.67 145 VAL A N 1
ATOM 904 C CA . VAL A 1 117 ? 15.119 2.692 -22.256 1.00 16.25 145 VAL A CA 1
ATOM 905 C C . VAL A 1 117 ? 15.444 1.231 -22.023 1.00 20.05 145 VAL A C 1
ATOM 906 O O . VAL A 1 117 ? 16.602 0.841 -22.181 1.00 20.05 145 VAL A O 1
ATOM 910 N N . GLU A 1 118 ? 14.456 0.430 -21.617 1.00 16.91 146 GLU A N 1
ATOM 911 C CA . GLU A 1 118 ? 14.668 -0.991 -21.345 1.00 19.28 146 GLU A CA 1
ATOM 912 C C . GLU A 1 118 ? 14.012 -1.833 -22.432 1.00 19.35 146 GLU A C 1
ATOM 913 O O . GLU A 1 118 ? 13.340 -1.289 -23.288 1.00 20.35 146 GLU A O 1
ATOM 919 N N . ALA A 1 119 ? 14.211 -3.152 -22.383 1.00 22.57 147 ALA A N 1
ATOM 920 C CA . ALA A 1 119 ? 13.651 -4.069 -23.368 1.00 22.99 147 ALA A CA 1
ATOM 921 C C . ALA A 1 119 ? 12.143 -3.912 -23.407 1.00 22.52 147 ALA A C 1
ATOM 922 O O . ALA A 1 119 ? 11.540 -3.601 -22.383 1.00 20.89 147 ALA A O 1
ATOM 924 N N . PRO A 1 120 ? 11.529 -4.166 -24.575 1.00 19.74 148 PRO A N 1
ATOM 925 C CA . PRO A 1 120 ? 10.068 -3.999 -24.653 1.00 26.11 148 PRO A CA 1
ATOM 926 C C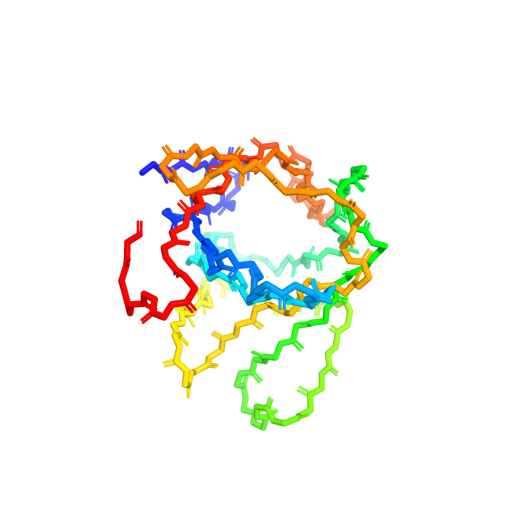 . PRO A 1 120 ? 9.320 -4.838 -23.628 1.00 23.07 148 PRO A C 1
ATOM 927 O O . PRO A 1 120 ? 8.211 -4.452 -23.247 1.00 25.26 148 PRO A O 1
ATOM 931 N N . ASP A 1 121 ? 9.893 -5.956 -23.170 1.00 22.92 149 ASP A N 1
ATOM 932 C CA . ASP A 1 121 ? 9.197 -6.781 -22.188 1.00 25.93 149 ASP A CA 1
ATOM 933 C C . ASP A 1 121 ? 9.824 -6.742 -20.808 1.00 24.78 149 ASP A C 1
ATOM 934 O O . ASP A 1 121 ? 9.598 -7.624 -19.978 1.00 24.73 149 ASP A O 1
ATOM 939 N N . ALA A 1 122 ? 10.617 -5.708 -20.544 1.00 23.93 150 ALA A N 1
ATOM 940 C CA . ALA A 1 122 ? 11.313 -5.635 -19.270 1.00 22.28 150 ALA A CA 1
ATOM 941 C C . ALA A 1 122 ? 10.353 -5.526 -18.088 1.00 22.44 150 ALA A C 1
ATOM 942 O O . ALA A 1 122 ? 9.273 -4.929 -18.186 1.00 22.92 150 ALA A O 1
ATOM 944 N N . MET A 1 123 ? 10.761 -6.060 -16.938 1.00 23.01 151 MET A N 1
ATOM 945 C CA . MET A 1 123 ? 9.912 -5.988 -15.742 1.00 23.66 151 MET A CA 1
ATOM 946 C C . MET A 1 123 ? 10.487 -5.092 -14.627 1.00 34.83 151 MET A C 1
ATOM 947 O O . MET A 1 123 ? 9.783 -4.736 -13.683 1.00 33.43 151 MET A O 1
ATOM 952 N N . HIS A 1 124 ? 11.755 -4.714 -14.750 1.00 32.59 152 HIS A N 1
ATOM 953 C CA . HIS A 1 124 ? 12.407 -3.889 -13.731 1.00 36.56 152 HIS A CA 1
ATOM 954 C C . HIS A 1 124 ? 13.400 -2.899 -14.316 1.00 31.85 152 HIS A C 1
ATOM 955 O O . HIS A 1 124 ? 13.811 -3.025 -15.474 1.00 32.16 152 HIS A O 1
ATOM 962 N N . ALA A 1 125 ? 13.772 -1.928 -13.474 1.00 42.36 153 ALA A N 1
ATOM 963 C CA . ALA A 1 125 ? 14.980 -1.096 -13.594 1.00 44.52 153 ALA A CA 1
ATOM 964 C C . ALA A 1 125 ? 15.089 -0.262 -14.857 1.00 45.70 153 ALA A C 1
ATOM 965 O O . ALA A 1 125 ? 16.131 0.362 -15.083 1.00 50.91 153 ALA A O 1
#

Foldseek 3Di:
DWWDFPQKIKAQKAWADDDVPDFKTKIWIKIWRQAQAKKKFQAKAAPFADAKWWQAPDPRVDTDRMGIGGHGDMTGDWVVHTIMMGHRGPDDDDQQFWGWIWTQMPPRGIDIDTHHHHHNPDGHD

B-factor: mean 24.76, std 10.07, range [13.01, 73.2]